Protein AF-A0A955VF35-F1 (afdb_monomer_lite)

Foldseek 3Di:
DVVVVVVVVVVVVVVVVVVVVVVLVCQCVPAVPHDWDCPDPPPDTHHDDDDPPPPPPVVVVD

pLDDT: mean 88.39, std 14.01, range [48.72, 98.44]

Secondary structure (DSSP, 8-state):
-HHHHHHHHHHHHHHHHHHHHHHHHHHHHHHTTSPPEEEETTTEEE------STTT-GGGT-

Sequence (62 aa):
MKRSRLVWTLALFVGLVAADHVTKLIAVDTLAGGPPADVISGVFDLSFHQNFGVAFNLERVL

Radius of gyration: 17.6 Å; chains: 1; bounding box: 38×28×46 Å

Structure (mmCIF, N/CA/C/O backbone):
data_AF-A0A955VF35-F1
#
_entry.id   AF-A0A955VF35-F1
#
loop_
_atom_site.group_PDB
_atom_site.id
_atom_site.type_symbol
_atom_site.label_atom_id
_atom_site.label_alt_id
_atom_site.label_comp_id
_atom_site.label_asym_id
_atom_site.label_entity_id
_atom_site.label_seq_id
_atom_site.pdbx_PDB_ins_code
_atom_site.Cartn_x
_atom_site.Cartn_y
_atom_site.Cartn_z
_atom_site.occupancy
_atom_site.B_iso_or_equiv
_atom_site.auth_seq_id
_atom_site.auth_comp_id
_atom_site.auth_asym_id
_atom_site.auth_atom_id
_atom_site.pdbx_PDB_model_num
ATOM 1 N N . MET A 1 1 ? -13.126 15.937 28.891 1.00 60.28 1 MET A N 1
ATOM 2 C CA . MET A 1 1 ? -13.135 16.233 27.434 1.00 60.28 1 MET A CA 1
ATOM 3 C C . MET A 1 1 ? -11.778 16.028 26.737 1.00 60.28 1 MET A C 1
ATOM 5 O O . MET A 1 1 ? -11.767 15.397 25.691 1.00 60.28 1 MET A O 1
ATOM 9 N N . LYS A 1 2 ? -10.632 16.487 27.278 1.00 66.38 2 LYS A N 1
ATOM 10 C CA . LYS A 1 2 ? -9.308 16.375 26.608 1.00 66.38 2 LYS A CA 1
ATOM 11 C C . LYS A 1 2 ? -8.793 14.935 26.396 1.00 66.38 2 LYS A C 1
ATOM 13 O O . LYS A 1 2 ? -8.286 14.631 25.325 1.00 66.38 2 LYS A O 1
ATOM 18 N N . ARG A 1 3 ? -8.977 14.037 27.377 1.00 79.81 3 ARG A N 1
ATOM 19 C CA . ARG A 1 3 ? -8.516 12.633 27.286 1.00 79.81 3 ARG A CA 1
ATOM 20 C C . ARG A 1 3 ? -9.218 11.834 26.182 1.00 79.81 3 ARG A C 1
ATOM 22 O O . ARG A 1 3 ? -8.559 11.107 25.459 1.00 79.81 3 ARG A O 1
ATOM 29 N N . SER A 1 4 ? -10.528 12.019 26.009 1.00 87.06 4 SER A N 1
ATOM 30 C CA . SER A 1 4 ? -11.291 11.327 24.958 1.00 87.06 4 SER A CA 1
ATOM 31 C C . SER A 1 4 ? -10.850 11.754 23.556 1.00 87.06 4 SER A C 1
ATOM 33 O O . SER A 1 4 ? -10.672 10.897 22.699 1.00 87.06 4 SER A O 1
ATOM 35 N N . ARG A 1 5 ? -10.585 13.051 23.335 1.00 93.50 5 ARG A N 1
ATOM 36 C CA . ARG A 1 5 ? -10.053 13.530 22.050 1.00 93.50 5 ARG A CA 1
ATOM 37 C C . ARG A 1 5 ? -8.693 12.911 21.736 1.00 93.50 5 ARG A C 1
ATOM 39 O O . ARG A 1 5 ? -8.514 12.424 20.633 1.00 93.50 5 ARG A O 1
ATOM 46 N N . LEU A 1 6 ? -7.787 12.860 22.715 1.00 94.88 6 LEU A N 1
ATOM 47 C CA . LEU A 1 6 ? -6.475 12.231 22.542 1.00 94.88 6 LEU A CA 1
ATOM 48 C C . LEU A 1 6 ? -6.591 10.746 22.169 1.00 94.88 6 LEU A C 1
ATOM 50 O O . LEU A 1 6 ? -5.915 10.303 21.251 1.00 94.88 6 LEU A O 1
ATOM 54 N N . VAL A 1 7 ? -7.463 9.995 22.849 1.00 96.19 7 VAL A N 1
ATOM 55 C CA . VAL A 1 7 ? -7.687 8.570 22.549 1.00 96.19 7 VAL A CA 1
ATOM 56 C C . VAL A 1 7 ? -8.210 8.386 21.126 1.00 96.19 7 VAL A C 1
ATOM 58 O O . VAL A 1 7 ? -7.684 7.554 20.395 1.00 96.19 7 VAL A O 1
ATOM 61 N N . TRP A 1 8 ? -9.187 9.190 20.703 1.00 97.56 8 TRP A N 1
ATOM 62 C CA . TRP A 1 8 ? -9.700 9.133 19.333 1.00 97.56 8 TRP A CA 1
ATOM 63 C C . TRP A 1 8 ? -8.643 9.503 18.295 1.00 97.56 8 TRP A C 1
ATOM 65 O O . TRP A 1 8 ? -8.526 8.827 17.278 1.00 97.56 8 TRP A O 1
ATOM 75 N N . THR A 1 9 ? -7.836 10.532 18.557 1.00 97.25 9 THR A N 1
ATOM 76 C CA . THR A 1 9 ? -6.730 10.915 17.673 1.00 97.25 9 THR A CA 1
ATOM 77 C C . THR A 1 9 ? -5.695 9.801 17.557 1.00 97.25 9 THR A C 1
ATOM 79 O O . THR A 1 9 ? -5.261 9.497 16.451 1.00 97.25 9 THR A O 1
ATOM 82 N N . LEU A 1 10 ? -5.330 9.155 18.667 1.00 97.75 10 LEU A N 1
ATOM 83 C CA . LEU A 1 10 ? -4.401 8.025 18.654 1.00 97.75 10 LEU A CA 1
ATOM 84 C C . LEU A 1 10 ? -4.980 6.827 17.902 1.00 97.75 10 LEU A C 1
ATOM 86 O O . LEU A 1 10 ? -4.280 6.230 17.093 1.00 97.75 10 LEU A O 1
ATOM 90 N N . ALA A 1 11 ? -6.255 6.502 18.119 1.00 97.75 11 ALA A N 1
ATOM 91 C CA . ALA A 1 11 ? -6.920 5.416 17.407 1.00 97.75 11 ALA A CA 1
ATOM 92 C C . ALA A 1 11 ? -6.952 5.670 15.891 1.00 97.75 11 ALA A C 1
ATOM 94 O O . ALA A 1 11 ? -6.628 4.777 15.112 1.00 97.75 11 ALA A O 1
ATOM 95 N N . LEU A 1 12 ? -7.274 6.898 15.473 1.00 98.19 12 LEU A N 1
ATOM 96 C CA . LEU A 1 12 ? -7.235 7.302 14.067 1.00 98.19 12 LEU A CA 1
ATOM 97 C C . LEU A 1 12 ? -5.821 7.224 13.4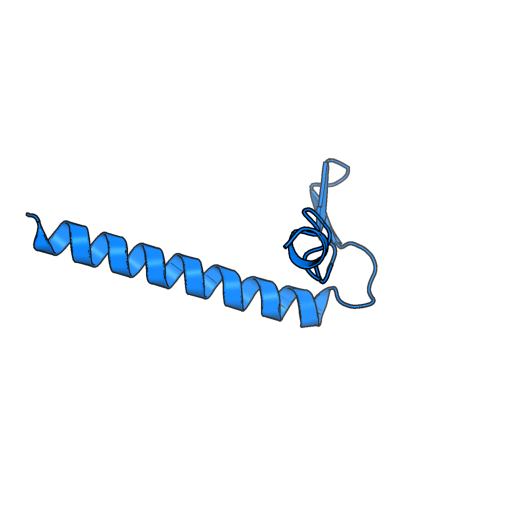88 1.00 98.19 12 LEU A C 1
ATOM 99 O O . LEU A 1 12 ? -5.646 6.724 12.382 1.00 98.19 12 LEU A O 1
ATOM 103 N N . PHE A 1 13 ? -4.815 7.678 14.237 1.00 98.38 13 PHE A N 1
ATOM 104 C CA . P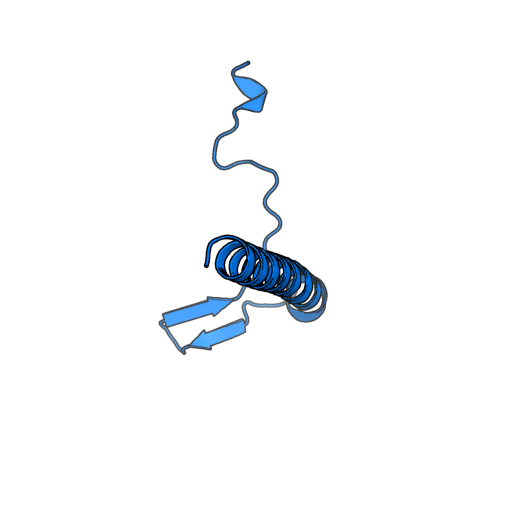HE A 1 13 ? -3.422 7.615 13.805 1.00 98.38 13 PHE A CA 1
ATOM 105 C C . PHE A 1 13 ? -2.951 6.170 13.617 1.00 98.38 13 PHE A C 1
ATOM 107 O O . PHE A 1 13 ? -2.391 5.835 12.577 1.00 98.38 13 PHE A O 1
ATOM 114 N N . VAL A 1 14 ? -3.239 5.294 14.582 1.00 98.38 14 VAL A N 1
ATOM 115 C CA . VAL A 1 14 ? -2.925 3.862 14.484 1.00 98.38 14 VAL A CA 1
ATOM 116 C C . VAL A 1 14 ? -3.646 3.231 13.295 1.00 98.38 14 VAL A C 1
ATOM 118 O O . VAL A 1 14 ? -3.024 2.494 12.535 1.00 98.38 14 VAL A O 1
ATOM 121 N N . GLY A 1 15 ? -4.927 3.550 13.094 1.00 98.38 15 GLY A N 1
ATOM 122 C CA . GLY A 1 15 ? -5.693 3.065 11.947 1.00 98.38 15 GLY A CA 1
ATOM 123 C C . GLY A 1 15 ? -5.092 3.501 10.610 1.00 98.38 15 GLY A C 1
ATOM 124 O O . GLY A 1 15 ? -4.969 2.684 9.701 1.00 98.38 15 GLY A O 1
ATOM 125 N N . LEU A 1 16 ? -4.656 4.759 10.506 1.00 98.44 16 LEU A N 1
ATOM 126 C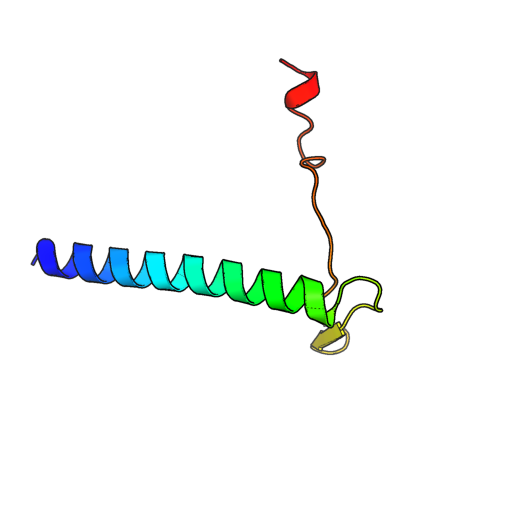 CA . LEU A 1 16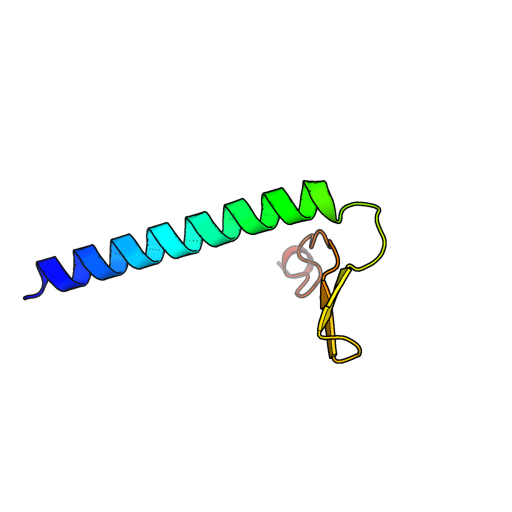 ? -4.024 5.292 9.301 1.00 98.44 16 LEU A CA 1
ATOM 127 C C . LEU A 1 16 ? -2.698 4.585 8.996 1.00 98.44 16 LEU A C 1
ATOM 129 O O . LEU A 1 16 ? -2.483 4.148 7.869 1.00 98.44 16 LEU A O 1
ATOM 133 N N . VAL A 1 17 ? -1.832 4.435 10.002 1.00 98.31 17 VAL A N 1
ATOM 134 C CA . VAL A 1 17 ? -0.540 3.746 9.857 1.00 98.31 17 VAL A CA 1
ATOM 135 C C . VAL A 1 17 ? -0.749 2.282 9.471 1.00 98.31 17 VAL A C 1
ATOM 137 O O . VAL A 1 17 ? -0.078 1.775 8.575 1.00 98.31 17 VAL A O 1
ATOM 140 N N . ALA A 1 18 ? -1.708 1.599 10.098 1.00 98.25 18 ALA A N 1
ATOM 141 C CA . ALA A 1 18 ? -2.022 0.215 9.762 1.00 98.25 18 ALA A CA 1
ATOM 142 C C . ALA A 1 18 ? -2.513 0.078 8.311 1.00 98.25 18 ALA A C 1
ATOM 144 O O . ALA A 1 18 ? -2.034 -0.794 7.586 1.00 98.25 18 ALA A O 1
ATOM 145 N N . ALA A 1 19 ? -3.420 0.955 7.867 1.00 98.38 19 ALA A N 1
ATOM 146 C CA . ALA A 1 19 ? -3.907 0.961 6.490 1.00 98.38 19 ALA A CA 1
ATOM 147 C C . ALA A 1 19 ? -2.775 1.215 5.480 1.00 98.38 19 ALA A C 1
ATOM 149 O O . ALA A 1 19 ? -2.691 0.513 4.473 1.00 98.38 19 ALA A O 1
ATOM 150 N N . ASP A 1 20 ? -1.870 2.154 5.767 1.00 97.94 20 ASP A N 1
ATOM 151 C CA . ASP A 1 20 ? -0.694 2.433 4.934 1.00 97.94 20 ASP A CA 1
ATOM 152 C C . ASP A 1 20 ? 0.218 1.203 4.792 1.00 97.94 20 ASP A C 1
ATOM 154 O O . ASP A 1 20 ? 0.591 0.822 3.683 1.00 97.94 20 ASP A O 1
ATOM 158 N N . HIS A 1 21 ? 0.527 0.518 5.895 1.00 97.94 21 HIS A N 1
ATOM 159 C CA . HIS A 1 21 ? 1.379 -0.670 5.840 1.00 97.94 21 HIS A CA 1
ATOM 160 C C . HIS A 1 21 ? 0.719 -1.831 5.095 1.00 97.94 21 HIS A C 1
ATOM 162 O O . HIS A 1 21 ? 1.355 -2.456 4.246 1.00 97.94 21 HIS A O 1
ATOM 168 N N . VAL A 1 22 ? -0.552 -2.114 5.389 1.00 98.12 22 VAL A N 1
ATOM 169 C CA . VAL A 1 22 ? -1.287 -3.208 4.742 1.00 98.12 22 VAL A CA 1
ATOM 170 C C . VAL A 1 22 ? -1.403 -2.964 3.239 1.00 98.12 22 VAL A C 1
ATOM 172 O O . VAL A 1 22 ? -1.110 -3.860 2.453 1.00 98.12 22 VAL A O 1
ATOM 175 N N . THR A 1 23 ? -1.766 -1.750 2.824 1.00 96.69 23 THR A N 1
ATOM 176 C CA . THR A 1 23 ? -1.896 -1.421 1.395 1.00 96.69 23 THR A CA 1
ATOM 177 C C . THR A 1 23 ? -0.563 -1.525 0.655 1.00 96.69 23 THR A C 1
ATOM 179 O O . THR A 1 23 ? -0.535 -2.051 -0.455 1.00 96.69 23 THR A O 1
ATOM 182 N N . LYS A 1 24 ? 0.558 -1.130 1.273 1.00 97.00 24 LYS A N 1
ATOM 183 C CA . LYS A 1 24 ? 1.899 -1.316 0.690 1.00 97.00 24 LYS A CA 1
ATOM 184 C C . LYS A 1 24 ? 2.287 -2.784 0.545 1.00 97.00 24 LYS A C 1
ATOM 186 O O . LYS A 1 24 ? 2.833 -3.154 -0.489 1.00 97.00 24 LYS A O 1
ATOM 191 N N . LEU A 1 25 ? 1.997 -3.618 1.546 1.00 97.31 25 LEU A N 1
ATOM 192 C CA . LEU A 1 25 ? 2.256 -5.059 1.464 1.00 97.31 25 LEU A CA 1
ATOM 193 C C . LEU A 1 25 ? 1.448 -5.703 0.334 1.00 97.31 25 LEU A C 1
ATOM 195 O O . LEU A 1 25 ? 2.007 -6.445 -0.467 1.00 97.31 25 LEU A O 1
ATOM 199 N N . ILE A 1 26 ? 0.164 -5.354 0.225 1.00 95.94 26 ILE A N 1
ATOM 200 C CA . ILE A 1 26 ? -0.696 -5.817 -0.870 1.00 95.94 26 ILE A CA 1
ATOM 201 C C . ILE A 1 26 ? -0.150 -5.342 -2.221 1.00 95.94 26 ILE A C 1
ATOM 203 O O . ILE A 1 26 ? -0.109 -6.124 -3.164 1.00 95.94 26 ILE A O 1
ATOM 207 N N . ALA A 1 27 ? 0.307 -4.092 -2.334 1.00 96.00 27 ALA A N 1
ATOM 208 C CA . ALA A 1 27 ? 0.858 -3.568 -3.582 1.00 96.00 27 ALA A CA 1
ATOM 209 C C . ALA A 1 27 ? 2.140 -4.299 -4.015 1.00 96.00 27 ALA A C 1
ATOM 211 O O . ALA A 1 27 ? 2.315 -4.559 -5.203 1.00 96.00 27 ALA A O 1
ATOM 212 N N . VAL A 1 28 ? 3.020 -4.663 -3.076 1.00 96.56 28 VAL A N 1
ATOM 213 C CA . VAL A 1 28 ? 4.198 -5.494 -3.383 1.00 96.56 28 VAL A CA 1
ATOM 214 C C . VAL A 1 28 ? 3.764 -6.859 -3.914 1.00 96.56 28 VAL A C 1
ATOM 216 O O . VAL A 1 28 ? 4.283 -7.305 -4.927 1.00 96.56 28 VAL A O 1
ATOM 219 N N . ASP A 1 29 ? 2.807 -7.510 -3.257 1.00 95.50 29 ASP A N 1
ATOM 220 C CA . ASP A 1 29 ? 2.381 -8.867 -3.616 1.00 95.50 29 ASP A CA 1
ATOM 221 C C . ASP A 1 29 ? 1.626 -8.925 -4.955 1.00 95.50 29 ASP A C 1
ATOM 223 O O . ASP A 1 29 ? 1.825 -9.831 -5.759 1.00 95.50 29 ASP A O 1
ATOM 227 N N . THR A 1 30 ? 0.775 -7.931 -5.218 1.00 94.69 30 THR A N 1
ATOM 228 C CA . THR A 1 30 ? -0.185 -7.979 -6.334 1.00 94.69 30 THR A CA 1
ATOM 229 C C . THR A 1 30 ? 0.238 -7.192 -7.569 1.00 94.69 30 THR A C 1
ATOM 231 O O . THR A 1 30 ? -0.229 -7.497 -8.664 1.00 94.69 30 THR A O 1
ATOM 234 N N . LEU A 1 31 ? 1.099 -6.181 -7.419 1.00 95.56 31 LEU A N 1
ATOM 235 C CA . LEU A 1 31 ? 1.443 -5.257 -8.506 1.00 95.56 31 LEU A CA 1
ATOM 236 C C . LEU A 1 31 ? 2.934 -5.265 -8.859 1.00 95.56 31 LEU A C 1
ATOM 238 O O . LEU A 1 31 ? 3.305 -4.748 -9.915 1.00 95.56 31 LEU A O 1
ATOM 242 N N . ALA A 1 32 ? 3.814 -5.821 -8.019 1.00 93.81 32 ALA A N 1
ATOM 243 C CA . ALA A 1 32 ? 5.240 -5.841 -8.332 1.00 93.81 32 ALA A CA 1
ATOM 244 C C . ALA A 1 32 ? 5.527 -6.741 -9.545 1.00 93.81 32 ALA A C 1
ATOM 246 O O . ALA A 1 32 ? 5.226 -7.931 -9.551 1.00 93.81 32 ALA A O 1
ATOM 247 N N . GLY A 1 33 ? 6.131 -6.161 -10.585 1.00 90.50 33 GLY A N 1
ATOM 248 C CA . GLY A 1 33 ? 6.471 -6.873 -11.823 1.00 90.50 33 GLY A CA 1
ATOM 249 C C . GLY A 1 33 ? 5.292 -7.120 -12.774 1.00 90.50 33 GLY A C 1
ATOM 250 O O . GLY A 1 33 ? 5.504 -7.679 -13.849 1.00 90.50 33 GLY A O 1
ATOM 251 N N . GLY A 1 34 ? 4.080 -6.692 -12.409 1.00 91.12 34 GLY A N 1
ATOM 252 C CA . GLY A 1 34 ? 2.882 -6.759 -13.247 1.00 91.12 34 GLY A CA 1
ATOM 253 C C . GLY A 1 34 ? 2.575 -5.446 -13.983 1.00 91.12 34 GLY A C 1
ATOM 254 O O . GLY A 1 34 ? 3.209 -4.419 -13.721 1.00 91.12 34 GLY A O 1
ATOM 255 N N . PRO A 1 35 ? 1.605 -5.454 -14.919 1.00 92.81 35 PRO A N 1
ATOM 256 C CA . PRO A 1 35 ? 1.085 -4.225 -15.511 1.00 92.81 35 PRO A CA 1
ATOM 257 C C . PRO A 1 35 ? 0.326 -3.385 -14.463 1.00 92.81 35 PRO A C 1
ATOM 259 O O . PRO A 1 35 ? -0.136 -3.937 -13.461 1.00 92.81 35 PRO A O 1
ATOM 262 N N . PRO A 1 36 ? 0.160 -2.066 -14.685 1.00 93.00 36 PRO A N 1
ATOM 263 C CA . PRO A 1 36 ? -0.707 -1.239 -13.849 1.00 93.00 36 PRO A CA 1
ATOM 264 C C . PRO A 1 36 ? -2.124 -1.822 -13.758 1.00 93.00 36 PRO A C 1
ATOM 266 O O . PRO A 1 36 ? -2.670 -2.298 -14.754 1.00 93.00 36 PRO A O 1
ATOM 269 N N . ALA A 1 37 ? -2.715 -1.778 -12.566 1.00 94.50 37 ALA A N 1
ATOM 270 C CA . ALA A 1 37 ? -4.100 -2.160 -12.342 1.00 94.50 37 ALA A CA 1
ATOM 271 C C . ALA A 1 37 ? -5.016 -0.955 -12.567 1.00 94.50 37 ALA A C 1
ATOM 273 O O . ALA A 1 37 ? -4.894 0.050 -11.871 1.00 94.50 37 ALA A O 1
ATOM 274 N N . ASP A 1 38 ? -5.953 -1.077 -13.501 1.00 95.88 38 ASP A N 1
ATOM 275 C CA . ASP A 1 38 ? -6.988 -0.069 -13.722 1.00 95.88 38 ASP A CA 1
ATOM 276 C C . ASP A 1 38 ? -7.990 -0.090 -12.557 1.00 95.88 38 ASP A C 1
ATOM 278 O O . ASP A 1 38 ? -8.665 -1.094 -12.312 1.00 95.88 38 ASP A O 1
ATOM 282 N N . VAL A 1 39 ? -8.053 1.008 -11.802 1.00 94.88 39 VAL A N 1
ATOM 283 C CA . VAL A 1 39 ? -8.973 1.167 -10.665 1.00 94.88 39 VAL A CA 1
ATOM 284 C C . VAL A 1 39 ? -10.200 1.975 -11.083 1.00 94.88 39 VAL A C 1
ATOM 286 O O . VAL A 1 39 ? -11.317 1.664 -10.665 1.00 94.88 39 VAL A O 1
ATOM 289 N N . ILE A 1 40 ? -10.005 3.017 -11.896 1.00 95.38 40 ILE A N 1
ATOM 290 C CA . ILE A 1 40 ? -11.080 3.797 -12.512 1.00 95.38 40 ILE A CA 1
ATOM 291 C C . ILE A 1 40 ? -10.727 3.994 -13.979 1.00 95.38 40 ILE A C 1
ATOM 293 O O . ILE A 1 40 ? -9.845 4.792 -14.306 1.00 95.38 40 ILE A O 1
ATOM 297 N N . SER A 1 41 ? -11.489 3.330 -14.845 1.00 94.94 41 SER A N 1
ATOM 298 C CA . SER A 1 41 ? -11.134 3.220 -16.254 1.00 94.94 41 SER A CA 1
ATOM 299 C C . SER A 1 41 ? -10.942 4.560 -16.946 1.00 94.94 41 SER A C 1
ATOM 301 O O . SER A 1 41 ? -11.835 5.410 -16.966 1.00 94.94 41 SER A O 1
ATOM 303 N N . GLY A 1 42 ? -9.739 4.743 -17.495 1.00 92.50 42 GLY A N 1
ATOM 304 C CA . GLY A 1 42 ? -9.315 5.956 -18.191 1.00 92.50 42 GLY A CA 1
ATOM 305 C C . GLY A 1 42 ? -9.019 7.158 -17.287 1.00 92.50 42 GLY A C 1
ATOM 306 O O . GLY A 1 42 ? -8.783 8.247 -17.807 1.00 92.50 42 GLY A O 1
ATOM 307 N N . VAL A 1 43 ? -9.039 6.993 -15.960 1.00 97.00 43 VAL A N 1
ATOM 308 C CA . VAL A 1 43 ? -8.850 8.084 -14.987 1.00 97.00 43 VAL A CA 1
ATOM 309 C C . VAL A 1 43 ? -7.751 7.773 -13.976 1.00 97.00 43 VAL A C 1
ATOM 311 O O . VAL A 1 43 ? -6.979 8.669 -13.635 1.00 97.00 43 VAL A O 1
ATOM 314 N N . PHE A 1 44 ? -7.692 6.543 -13.460 1.00 95.00 44 PHE A N 1
ATOM 315 C CA . PHE A 1 44 ? -6.809 6.207 -12.350 1.00 95.00 44 PHE A CA 1
ATOM 316 C C . PHE A 1 44 ? -6.324 4.758 -12.410 1.00 95.00 44 PHE A C 1
ATOM 318 O O . PHE A 1 44 ? -7.091 3.822 -12.176 1.00 95.00 44 PHE A O 1
ATOM 325 N N . ASP A 1 45 ? -5.018 4.617 -12.625 1.00 96.12 45 ASP A N 1
ATOM 326 C CA . ASP A 1 45 ? -4.305 3.347 -12.575 1.00 96.12 45 ASP A CA 1
ATOM 327 C C . ASP A 1 45 ? -3.437 3.269 -11.318 1.00 96.12 45 ASP A C 1
ATOM 329 O O . ASP A 1 45 ? -2.827 4.252 -10.882 1.00 96.12 45 ASP A O 1
ATOM 333 N N . LEU A 1 46 ? -3.340 2.068 -10.758 1.00 95.81 46 LEU A N 1
ATOM 334 C CA . LEU A 1 46 ? -2.484 1.750 -9.631 1.00 95.81 46 LEU A CA 1
ATOM 335 C C . LEU A 1 46 ? -1.304 0.899 -10.101 1.00 95.81 46 LEU A C 1
ATOM 337 O O . LEU A 1 46 ? -1.462 -0.226 -10.567 1.00 95.81 46 LEU A O 1
ATOM 341 N N . SER A 1 47 ? -0.095 1.426 -9.939 1.00 94.44 47 SER A N 1
ATOM 342 C CA . SER A 1 47 ? 1.149 0.735 -10.283 1.00 94.44 47 SER A CA 1
ATOM 343 C C . SER A 1 47 ? 2.086 0.674 -9.085 1.00 94.44 47 SER A C 1
ATOM 345 O O . SER A 1 47 ? 2.213 1.653 -8.344 1.00 94.44 47 SER A O 1
ATOM 347 N N . PHE A 1 48 ? 2.802 -0.439 -8.926 1.00 95.06 48 PHE A N 1
ATOM 348 C CA . PHE A 1 48 ? 3.856 -0.532 -7.923 1.00 95.06 48 PHE A CA 1
ATOM 349 C C . PHE A 1 48 ? 5.077 0.302 -8.328 1.00 95.06 48 PHE A C 1
ATOM 351 O O . PHE A 1 48 ? 5.612 0.153 -9.426 1.00 95.06 48 PHE A O 1
ATOM 358 N N . HIS A 1 49 ? 5.554 1.149 -7.417 1.00 92.19 49 HIS A N 1
ATOM 359 C CA . HIS A 1 49 ? 6.804 1.882 -7.583 1.00 92.19 49 HIS A CA 1
ATOM 360 C C . HIS A 1 49 ? 7.548 1.989 -6.252 1.00 92.19 49 HIS A C 1
ATOM 362 O O . HIS A 1 49 ? 6.992 2.448 -5.253 1.00 92.19 49 HIS A O 1
ATOM 368 N N . GLN A 1 50 ? 8.825 1.609 -6.247 1.00 90.88 50 GLN A N 1
ATOM 369 C CA . GLN A 1 50 ? 9.703 1.786 -5.095 1.00 90.88 50 GLN A CA 1
ATOM 370 C C . GLN A 1 50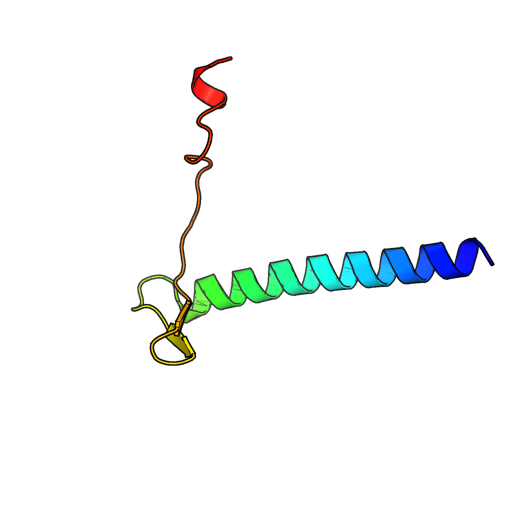 ? 10.480 3.097 -5.246 1.00 90.88 50 GLN A C 1
ATOM 372 O O . GLN A 1 50 ? 11.374 3.213 -6.081 1.00 90.88 50 GLN A O 1
ATOM 377 N N . ASN A 1 51 ? 10.122 4.097 -4.441 1.00 86.81 51 ASN A N 1
ATOM 378 C CA . ASN A 1 51 ? 10.793 5.392 -4.450 1.00 86.81 51 ASN A CA 1
ATOM 379 C C . ASN A 1 51 ? 12.018 5.367 -3.520 1.00 86.81 51 ASN A C 1
ATOM 381 O O . ASN A 1 51 ? 11.873 5.194 -2.312 1.00 86.81 51 ASN A O 1
ATOM 385 N N . PHE A 1 52 ? 13.208 5.587 -4.079 1.00 83.31 52 PHE A N 1
ATOM 386 C CA . PHE A 1 52 ? 14.481 5.654 -3.347 1.00 83.31 52 PHE A CA 1
ATOM 387 C C . PHE A 1 52 ? 14.910 7.094 -2.999 1.00 83.31 52 PHE A C 1
ATOM 389 O O . PHE A 1 52 ? 16.096 7.380 -2.901 1.00 83.31 52 PHE A O 1
ATOM 396 N N . GLY A 1 53 ? 13.962 8.027 -2.857 1.00 73.31 53 GLY A N 1
ATOM 397 C CA . GLY A 1 53 ? 14.252 9.405 -2.429 1.00 73.31 53 GLY A CA 1
ATOM 398 C C . GLY A 1 53 ? 14.684 10.360 -3.550 1.00 73.31 53 GLY A C 1
ATOM 399 O O . GLY A 1 53 ? 15.229 11.431 -3.286 1.00 73.31 53 GLY A O 1
ATOM 400 N N . VAL A 1 54 ? 14.408 10.023 -4.814 1.00 68.94 54 VAL A N 1
ATOM 401 C CA . VAL A 1 54 ? 14.940 10.756 -5.982 1.00 68.94 54 VAL A CA 1
ATOM 402 C C . VAL A 1 54 ? 14.331 12.155 -6.146 1.00 68.94 54 VAL A C 1
ATOM 404 O O . VAL A 1 54 ? 14.972 13.045 -6.698 1.00 68.94 54 VAL A O 1
ATOM 407 N N . ALA A 1 55 ? 13.119 12.382 -5.632 1.00 67.44 55 ALA A N 1
ATOM 408 C CA . ALA A 1 55 ? 12.363 13.615 -5.867 1.00 67.44 55 ALA A CA 1
ATOM 409 C C . ALA A 1 55 ? 13.050 14.896 -5.350 1.00 67.44 55 ALA A C 1
ATOM 411 O O . ALA A 1 55 ? 12.779 15.969 -5.882 1.00 67.44 55 ALA A O 1
ATOM 412 N N . PHE A 1 56 ? 13.943 14.798 -4.355 1.00 67.19 56 PHE A N 1
ATOM 413 C CA . PHE A 1 56 ? 14.622 15.968 -3.779 1.00 67.19 56 PHE A CA 1
ATOM 414 C C . PHE A 1 56 ? 16.144 15.849 -3.654 1.00 67.19 56 PHE A C 1
ATOM 416 O O . PHE A 1 56 ? 16.767 16.862 -3.362 1.00 67.19 56 PHE A O 1
ATOM 423 N N . ASN A 1 57 ? 16.745 14.670 -3.878 1.00 56.91 57 ASN A N 1
ATOM 424 C CA . ASN A 1 57 ? 18.202 14.428 -3.905 1.00 56.91 57 ASN A CA 1
ATOM 425 C C . ASN A 1 57 ? 19.019 15.229 -2.856 1.00 56.91 57 ASN A C 1
ATOM 427 O O . ASN A 1 57 ? 20.136 15.674 -3.123 1.00 56.91 57 ASN A O 1
ATOM 431 N N . LEU A 1 58 ? 18.445 15.436 -1.662 1.00 57.06 58 LEU A N 1
ATOM 432 C CA . LEU A 1 58 ? 19.021 16.266 -0.595 1.00 57.06 58 LEU A CA 1
ATOM 433 C C . LEU A 1 58 ? 20.331 15.670 -0.062 1.00 57.06 58 LEU A C 1
ATOM 435 O O . LEU A 1 58 ? 21.180 16.398 0.437 1.00 57.06 58 LEU A O 1
ATOM 439 N N . GLU A 1 59 ? 20.522 14.365 -0.250 1.00 58.22 59 GLU A N 1
ATOM 440 C CA . GLU A 1 59 ? 21.721 13.609 0.123 1.00 58.22 59 GLU A CA 1
ATOM 441 C C . GLU A 1 59 ? 22.965 13.959 -0.718 1.00 58.22 59 GLU A C 1
ATOM 443 O O . GLU A 1 59 ? 24.067 13.566 -0.358 1.00 58.22 59 GLU A O 1
ATOM 448 N N . ARG A 1 60 ? 22.820 14.690 -1.836 1.00 55.41 60 ARG A N 1
ATOM 449 C CA . ARG A 1 60 ? 23.958 15.204 -2.632 1.00 55.41 60 ARG A CA 1
ATOM 450 C C . ARG A 1 60 ? 24.311 16.668 -2.358 1.00 55.41 60 ARG A C 1
ATOM 452 O O . ARG A 1 60 ? 25.284 17.153 -2.929 1.00 55.41 60 ARG A O 1
ATOM 459 N N . VAL A 1 61 ? 23.498 17.387 -1.582 1.00 56.72 61 VAL A N 1
ATOM 460 C CA . VAL A 1 61 ? 23.610 18.850 -1.402 1.00 56.72 61 VAL A CA 1
ATOM 461 C C . VAL A 1 61 ? 24.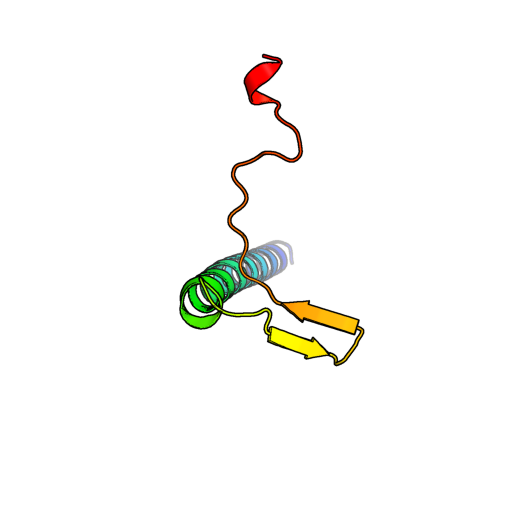077 19.233 0.013 1.00 56.72 61 VAL A C 1
ATOM 463 O O . VAL A 1 61 ? 24.442 20.386 0.236 1.00 56.72 61 VAL A O 1
ATOM 466 N N . LEU A 1 62 ? 24.121 18.278 0.946 1.00 48.72 62 LEU A N 1
ATOM 467 C CA . LEU A 1 62 ? 24.741 18.402 2.273 1.00 48.72 62 LEU A CA 1
ATOM 468 C C . LEU A 1 62 ? 26.021 17.566 2.339 1.00 48.72 62 LEU A C 1
ATOM 470 O O . LEU A 1 62 ? 26.961 18.016 3.029 1.00 48.72 62 LEU A O 1
#